Protein AF-F8PI54-F1 (afdb_monomer_lite)

Sequence (141 aa):
MAAYHILRKSRLPPDITQNAPLDDSIDPALFSPSKRVRIMTASLAKTASGSCFVSKALVTSSSLITKPVLKGPPDIPISKWSLVAPTASVSKMLHNDLKLYASKPRDSLMLAKQHVQGRDTIIEGAHAQLVIQDVFTIKQG

Organism: Serpula lacrymans var. lacrymans (strain S7.3) (NCBI:txid936435)

Foldseek 3Di:
DDDDDDDDDDDDDDDDPDDDDDPPPDDPVPCDPVNVVVVVQVVLCPDPVSDDDDDVPDCDLPNDDDPQDQDDQPPFDQQDPVLVPDDDDPVPDDPVVNVVSVVNVVVSVVSVVVRVVSVVVNVVSVVVSVVVVVVSVVVVD

Secondary structure (DSSP, 8-state):
----------PPPP-----PPP-TT--GGG--HHHHHHHHHHHHHTSTTS-SS--S----TT-PPPPP--PPPP--PPP-GGGGS--S-GGG--HHHHHHHHHHHHHHHHHHHHHHHHHHHHHHHHHHHHHHHHHHHHTT-

pLDDT: mean 70.23, std 15.9, range [33.0, 91.81]

Radius of gyration: 28.27 Å; chains: 1; bounding box: 70×34×87 Å

Structure (mmCIF, N/CA/C/O backbone):
data_AF-F8PI54-F1
#
_entry.id   AF-F8PI54-F1
#
loop_
_atom_site.group_PDB
_atom_site.id
_atom_site.type_symbol
_atom_site.label_atom_id
_atom_site.label_alt_id
_atom_site.label_comp_id
_atom_site.label_asym_id
_atom_site.label_entity_id
_atom_site.label_seq_id
_atom_site.pdbx_PDB_ins_code
_atom_site.Cartn_x
_atom_site.Cartn_y
_atom_site.Cartn_z
_atom_site.occupancy
_atom_site.B_iso_or_equiv
_atom_site.auth_seq_id
_atom_site.auth_comp_id
_atom_site.auth_asym_id
_atom_site.auth_atom_id
_atom_site.pdbx_PDB_model_num
ATOM 1 N N . MET A 1 1 ? -46.464 23.576 53.304 1.00 37.22 1 MET A N 1
ATOM 2 C CA . MET A 1 1 ? -45.184 23.141 52.707 1.00 37.22 1 MET A CA 1
ATOM 3 C C . MET A 1 1 ? -45.475 22.373 51.425 1.00 37.22 1 MET A C 1
ATOM 5 O O . MET A 1 1 ? -46.447 21.633 51.392 1.00 37.22 1 MET A O 1
ATOM 9 N N . ALA A 1 2 ? -44.686 22.665 50.389 1.00 33.00 2 ALA A N 1
ATOM 10 C CA . ALA A 1 2 ? -44.734 22.203 48.992 1.00 33.00 2 ALA A CA 1
ATOM 11 C C . ALA A 1 2 ? -44.587 20.659 48.850 1.00 33.00 2 ALA A C 1
ATOM 13 O O . ALA A 1 2 ? -44.193 20.024 49.817 1.00 33.00 2 ALA A O 1
ATOM 14 N N . ALA A 1 3 ? -44.817 19.960 47.730 1.00 33.91 3 ALA A N 1
ATOM 15 C CA . ALA A 1 3 ? -44.960 20.325 46.320 1.00 33.91 3 ALA A CA 1
ATOM 16 C C . ALA A 1 3 ? -45.547 19.136 45.504 1.00 33.91 3 ALA A C 1
ATOM 18 O O . ALA A 1 3 ? -45.165 17.990 45.709 1.00 33.91 3 ALA A O 1
ATOM 19 N N . TYR A 1 4 ? -46.429 19.470 44.558 1.00 34.59 4 TYR A N 1
ATOM 20 C CA . TYR A 1 4 ? -46.604 18.967 43.181 1.00 34.59 4 TYR A CA 1
ATOM 21 C C . TYR A 1 4 ? -46.367 17.484 42.800 1.00 34.59 4 TYR A C 1
ATOM 23 O O . TYR A 1 4 ? -45.244 17.019 42.625 1.00 34.59 4 TYR A O 1
ATOM 31 N N . HIS A 1 5 ? -47.477 16.830 42.431 1.00 36.69 5 HIS A N 1
ATOM 32 C CA . HIS A 1 5 ? -47.561 15.771 41.416 1.00 36.69 5 HIS A CA 1
ATOM 33 C C . HIS A 1 5 ? -47.197 16.313 40.020 1.00 36.69 5 HIS A C 1
ATOM 35 O O . HIS A 1 5 ? -47.844 17.252 39.562 1.00 36.69 5 HIS A O 1
ATOM 41 N N . ILE A 1 6 ? -46.268 15.676 39.291 1.00 41.97 6 ILE A N 1
ATOM 42 C CA . ILE A 1 6 ? -46.166 15.816 37.824 1.00 41.97 6 ILE A CA 1
ATOM 43 C C . ILE A 1 6 ? -45.926 14.451 37.161 1.00 41.97 6 ILE A C 1
ATOM 45 O O . ILE A 1 6 ? -44.880 13.821 37.307 1.00 41.97 6 ILE A O 1
ATOM 49 N N . LEU A 1 7 ? -46.933 14.045 36.384 1.00 41.06 7 LEU A N 1
ATOM 50 C CA . LEU A 1 7 ? -46.957 12.956 35.408 1.00 41.06 7 LEU A CA 1
ATOM 51 C C . LEU A 1 7 ? -45.800 13.057 34.398 1.00 41.06 7 LEU A C 1
ATOM 53 O O . LEU A 1 7 ? -45.719 14.025 33.639 1.00 41.06 7 LEU A O 1
ATOM 57 N N . ARG A 1 8 ? -44.971 12.014 34.278 1.00 39.91 8 ARG A N 1
ATOM 58 C CA . ARG A 1 8 ? -44.111 11.828 33.097 1.00 39.91 8 ARG A CA 1
ATOM 59 C C . ARG A 1 8 ? -44.810 10.919 32.087 1.00 39.91 8 ARG A C 1
ATOM 61 O O . ARG A 1 8 ? -44.838 9.705 32.242 1.00 39.91 8 ARG A O 1
ATOM 68 N N . LYS A 1 9 ? -45.360 11.542 31.038 1.00 38.38 9 LYS A N 1
ATOM 69 C CA . LYS A 1 9 ? -45.803 10.889 29.796 1.00 38.38 9 LYS A CA 1
ATOM 70 C C . LYS A 1 9 ? -44.660 10.052 29.204 1.00 38.38 9 LYS A C 1
ATOM 72 O O . LYS A 1 9 ? -43.593 10.593 28.912 1.00 38.38 9 LYS A O 1
ATOM 77 N N . SER A 1 10 ? -44.911 8.769 28.968 1.00 37.03 10 SER A N 1
ATOM 78 C CA . SER A 1 10 ? -44.092 7.898 28.125 1.00 37.03 10 SER A CA 1
ATOM 79 C C . SER A 1 10 ? -44.146 8.386 26.672 1.00 37.03 10 SER A C 1
ATOM 81 O O . SER A 1 10 ? -45.194 8.314 26.033 1.00 37.03 10 SER A O 1
ATOM 83 N N . ARG A 1 11 ? -43.030 8.904 26.146 1.00 38.72 11 ARG A N 1
ATOM 84 C CA . ARG A 1 11 ? -42.853 9.152 24.708 1.00 38.72 11 ARG A CA 1
ATOM 85 C C . ARG A 1 11 ? -42.075 7.986 24.104 1.00 38.72 11 ARG A C 1
ATOM 87 O O . ARG A 1 11 ? -40.929 7.761 24.477 1.00 38.72 11 ARG A O 1
ATOM 94 N N . LEU A 1 12 ? -42.726 7.261 23.197 1.00 45.56 12 LEU A N 1
ATOM 95 C CA . LEU A 1 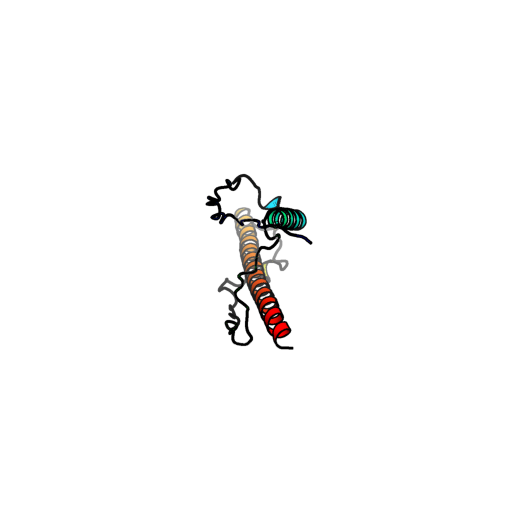12 ? -42.090 6.336 22.258 1.00 45.56 12 LEU A CA 1
ATOM 96 C C . LEU A 1 12 ? -41.067 7.102 21.393 1.00 45.56 12 LEU A C 1
ATOM 98 O O . LEU A 1 12 ? -41.286 8.290 21.127 1.00 45.56 12 LEU A O 1
ATOM 102 N N . PRO A 1 13 ? -39.962 6.470 20.961 1.00 47.84 13 PRO A N 1
ATOM 103 C CA . PRO A 1 13 ? -39.012 7.115 20.065 1.00 47.84 13 PRO A CA 1
ATOM 104 C C . PRO A 1 13 ? -39.634 7.298 18.669 1.00 47.84 13 PRO A C 1
ATOM 106 O O . PRO A 1 13 ? -40.369 6.418 18.218 1.00 47.84 13 PRO A O 1
ATOM 109 N N . PRO A 1 14 ? -39.364 8.421 17.979 1.00 43.31 14 PRO A N 1
ATOM 110 C CA . PRO A 1 14 ? -39.732 8.565 16.581 1.00 43.31 14 PRO A CA 1
ATOM 111 C C . PRO A 1 14 ? -38.908 7.595 15.732 1.00 43.31 14 PRO A C 1
ATOM 113 O O . PRO A 1 14 ? -37.694 7.481 15.898 1.00 43.31 14 PRO A O 1
ATOM 116 N N . ASP A 1 15 ? -39.603 6.910 14.833 1.00 49.94 15 ASP A N 1
ATOM 117 C CA . ASP A 1 15 ? -39.050 6.152 13.719 1.00 49.94 15 ASP A CA 1
ATOM 118 C C . ASP A 1 15 ? -38.196 7.098 12.856 1.00 49.94 15 ASP A C 1
ATOM 120 O O . ASP A 1 15 ? -38.711 8.066 12.289 1.00 49.94 15 ASP A O 1
ATOM 124 N N . ILE A 1 16 ? -36.874 6.902 12.841 1.00 41.69 16 ILE A N 1
ATOM 125 C CA . ILE A 1 16 ? -35.957 7.711 12.029 1.00 41.69 16 ILE A CA 1
ATOM 126 C C . ILE A 1 16 ? -35.574 6.891 10.804 1.00 41.69 16 ILE A C 1
ATOM 128 O O . ILE A 1 16 ? -34.523 6.251 10.761 1.00 41.69 16 ILE A O 1
ATOM 132 N N . THR A 1 17 ? -36.410 6.961 9.775 1.00 44.88 17 THR A N 1
ATOM 133 C CA . THR A 1 17 ? -36.037 6.578 8.414 1.00 44.88 17 THR A CA 1
ATOM 134 C C . THR A 1 17 ? -34.978 7.563 7.909 1.00 44.88 17 THR A C 1
ATOM 136 O O . THR A 1 17 ? -35.291 8.630 7.381 1.00 44.88 17 THR A O 1
ATOM 139 N N . GLN A 1 18 ? -33.697 7.250 8.117 1.00 48.56 18 GLN A N 1
ATOM 140 C CA . GLN A 1 18 ? -32.585 7.998 7.529 1.00 48.56 18 GLN A CA 1
ATOM 141 C C . GLN A 1 18 ? -32.420 7.615 6.057 1.00 48.56 18 GLN A C 1
ATOM 143 O O . GLN A 1 18 ? -31.672 6.703 5.734 1.00 48.56 18 GLN A O 1
ATOM 148 N N . ASN A 1 19 ? -33.069 8.361 5.167 1.00 44.91 19 ASN A N 1
ATOM 149 C CA . ASN A 1 19 ? -32.664 8.456 3.766 1.00 44.91 19 ASN A CA 1
ATOM 150 C C . ASN A 1 19 ? -32.355 9.926 3.463 1.00 44.91 19 ASN A C 1
ATOM 152 O O . ASN A 1 19 ? -33.172 10.643 2.891 1.00 44.91 19 ASN A O 1
ATOM 156 N N . ALA A 1 20 ? -31.185 10.398 3.898 1.00 54.19 20 ALA A N 1
ATOM 157 C CA . ALA A 1 20 ? -30.598 11.589 3.293 1.00 54.19 20 ALA A CA 1
ATOM 158 C C . ALA A 1 20 ? -29.923 11.142 1.984 1.00 54.19 20 ALA A C 1
ATOM 160 O O . ALA A 1 20 ? -29.137 10.192 2.037 1.00 54.19 20 ALA A O 1
ATOM 161 N N . PRO A 1 21 ? -30.205 11.771 0.829 1.00 45.12 21 PRO A N 1
ATOM 162 C CA . PRO A 1 21 ? -29.508 11.441 -0.405 1.00 45.12 21 PRO A CA 1
ATOM 163 C C . PRO A 1 21 ? -28.026 11.755 -0.209 1.00 45.12 21 PRO A C 1
ATOM 165 O O . PRO A 1 21 ? -27.670 12.887 0.129 1.00 45.12 21 PRO A O 1
ATOM 168 N N . LEU A 1 22 ? -27.166 10.755 -0.386 1.00 52.91 22 LEU A N 1
ATOM 169 C CA . LEU A 1 22 ? -25.765 11.025 -0.662 1.00 52.91 22 LEU A CA 1
ATOM 170 C C . LEU A 1 22 ? -25.743 11.746 -2.010 1.00 52.91 22 LEU A C 1
ATOM 172 O O . LEU A 1 22 ? -26.250 11.234 -3.003 1.00 52.91 22 LEU A O 1
ATOM 176 N N . ASP A 1 23 ? -25.258 12.982 -2.012 1.00 53.34 23 ASP A N 1
ATOM 177 C CA . ASP A 1 23 ? -25.007 13.712 -3.245 1.00 53.34 23 ASP A CA 1
ATOM 178 C C . ASP A 1 23 ? -23.820 13.039 -3.948 1.00 53.34 23 ASP A C 1
ATOM 180 O O . ASP A 1 23 ? -22.661 13.250 -3.581 1.00 53.34 23 ASP A O 1
ATOM 184 N N . ASP A 1 24 ? -24.123 12.189 -4.930 1.00 58.69 24 ASP A N 1
ATOM 185 C CA . ASP A 1 24 ? -23.149 11.446 -5.740 1.00 58.69 24 ASP A CA 1
ATOM 186 C C . ASP A 1 24 ? -22.235 12.369 -6.584 1.00 58.69 24 ASP A C 1
ATOM 188 O O . ASP A 1 24 ? -21.333 11.897 -7.275 1.00 58.69 24 ASP A O 1
ATOM 192 N N . SER A 1 25 ? -22.423 13.696 -6.519 1.00 55.03 25 SER A N 1
ATOM 193 C CA . SER A 1 25 ? -21.641 14.702 -7.247 1.00 55.03 25 SER A CA 1
ATOM 194 C C . SER A 1 25 ? -20.383 15.202 -6.513 1.00 55.03 25 SER A C 1
ATOM 196 O O . SER A 1 25 ? -19.684 16.082 -7.030 1.00 55.03 25 SER A O 1
ATOM 198 N N . ILE A 1 26 ? -20.068 14.718 -5.308 1.00 58.84 26 ILE A N 1
ATOM 199 C CA . ILE A 1 26 ? -18.909 15.233 -4.563 1.00 58.84 26 ILE A CA 1
ATOM 200 C C . ILE A 1 26 ? -17.615 14.583 -5.067 1.00 58.84 26 ILE A C 1
ATOM 202 O O . ILE A 1 26 ? -17.304 13.442 -4.734 1.00 58.84 26 ILE A O 1
ATOM 206 N N . ASP A 1 27 ? -16.815 15.357 -5.803 1.00 63.03 27 ASP A N 1
ATOM 207 C CA . ASP A 1 27 ? -15.450 14.985 -6.188 1.00 63.03 27 ASP A CA 1
ATOM 208 C C . ASP A 1 27 ? -14.603 14.608 -4.944 1.00 63.03 27 ASP A C 1
ATOM 210 O O . ASP A 1 27 ? -14.355 15.460 -4.074 1.00 63.03 27 ASP A O 1
ATOM 214 N N . PRO A 1 28 ? -14.112 13.356 -4.848 1.00 62.41 28 PRO A N 1
ATOM 215 C CA . PRO A 1 28 ? -13.276 12.894 -3.741 1.00 62.41 28 PRO A CA 1
ATOM 216 C C . PRO A 1 28 ? -11.978 13.696 -3.569 1.00 62.41 28 PRO A C 1
ATOM 218 O O . PRO A 1 28 ? -11.439 13.758 -2.457 1.00 62.41 28 PRO A O 1
ATOM 221 N N . ALA A 1 29 ? -11.474 14.325 -4.637 1.00 65.81 29 ALA A N 1
ATOM 222 C CA . ALA A 1 29 ? -10.260 15.138 -4.609 1.00 65.81 29 ALA A CA 1
ATOM 223 C C . ALA A 1 29 ? -10.459 16.489 -3.897 1.00 65.81 29 ALA A C 1
ATOM 225 O O . ALA A 1 29 ? -9.513 17.041 -3.336 1.00 65.81 29 ALA A O 1
ATOM 226 N N . LEU A 1 30 ? -11.696 16.995 -3.825 1.00 65.94 30 LEU A N 1
ATOM 227 C CA . LEU A 1 30 ? -12.057 18.228 -3.108 1.00 65.94 30 LEU A CA 1
ATOM 228 C C . LEU A 1 30 ? -12.245 18.023 -1.595 1.00 65.94 30 LEU A C 1
ATOM 230 O O . LEU A 1 30 ? -12.543 18.966 -0.850 1.00 65.94 30 LEU A O 1
ATOM 234 N N . PHE A 1 31 ? -12.083 16.790 -1.121 1.00 71.19 31 PHE A N 1
ATOM 235 C CA . PHE A 1 31 ? -12.254 16.396 0.269 1.00 71.19 31 PHE A CA 1
ATOM 236 C C . PHE A 1 31 ? -10.913 16.434 1.013 1.00 71.19 31 PHE A C 1
ATOM 238 O O . PHE A 1 31 ? -10.336 15.401 1.365 1.00 71.19 31 PHE A O 1
ATOM 245 N N . SER A 1 32 ? -10.415 17.650 1.261 1.00 82.75 32 SER A N 1
ATOM 246 C CA . SER A 1 32 ? -9.207 17.857 2.067 1.00 82.75 32 SER A CA 1
ATOM 247 C C . SER A 1 32 ? -9.394 17.332 3.502 1.00 82.75 32 SER A C 1
ATOM 249 O O . SER A 1 32 ? -10.528 17.298 3.999 1.00 82.75 32 SER A O 1
ATOM 251 N N . PRO A 1 33 ? -8.312 16.945 4.207 1.00 75.88 33 PRO A N 1
ATOM 252 C CA . PRO A 1 33 ? -8.401 16.467 5.590 1.00 75.88 33 PRO A CA 1
ATOM 253 C C . PRO A 1 33 ? -9.169 17.431 6.503 1.00 75.88 33 PRO A C 1
ATOM 255 O O . PRO A 1 33 ? -10.052 17.021 7.253 1.00 75.88 33 PRO A O 1
ATOM 258 N N . SER A 1 34 ? -8.932 18.736 6.359 1.00 78.0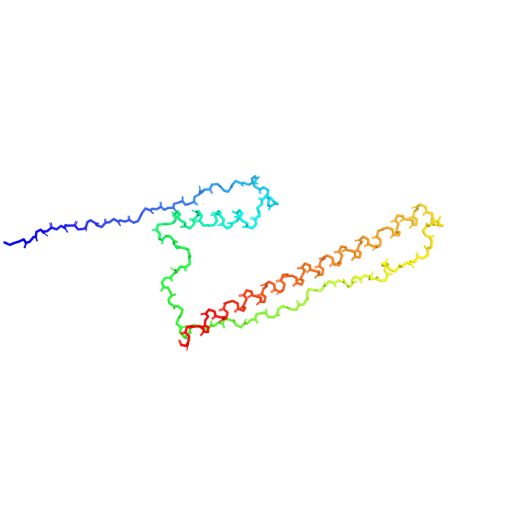0 34 SER A N 1
ATOM 259 C CA . SER A 1 34 ? -9.642 19.766 7.122 1.00 78.00 34 SER A CA 1
ATOM 260 C C . SER A 1 34 ? -11.145 19.792 6.825 1.00 78.00 34 SER A C 1
ATOM 262 O O . SER A 1 34 ? -11.956 19.955 7.737 1.00 78.00 34 SER A O 1
ATOM 264 N N . LYS A 1 35 ? -11.544 19.595 5.560 1.00 78.69 35 LYS A N 1
ATOM 265 C CA . LYS A 1 35 ? -12.959 19.529 5.163 1.00 78.69 35 LYS A CA 1
ATOM 266 C C . LYS A 1 35 ? -13.636 18.280 5.734 1.00 78.69 35 LYS A C 1
ATOM 268 O O . LYS A 1 35 ? -14.748 18.387 6.248 1.00 78.69 35 LYS A O 1
ATOM 273 N N . ARG A 1 36 ? -12.941 17.135 5.729 1.00 76.62 36 ARG A N 1
ATOM 274 C CA . ARG A 1 36 ? -13.399 15.876 6.349 1.00 76.62 36 ARG A CA 1
ATOM 275 C C . ARG A 1 36 ? -13.673 16.046 7.834 1.00 76.62 36 ARG A C 1
ATOM 277 O O . ARG A 1 36 ? -14.771 15.735 8.284 1.00 76.62 36 ARG A O 1
ATOM 284 N N . VAL A 1 37 ? -12.708 16.598 8.569 1.00 81.06 37 VAL A N 1
ATOM 285 C CA . VAL A 1 37 ? -12.844 16.839 10.011 1.00 81.06 37 VAL A CA 1
ATOM 286 C C . VAL A 1 37 ? -14.020 17.768 10.286 1.00 81.06 37 VAL A C 1
ATOM 288 O O . VAL A 1 37 ? -14.852 17.466 11.131 1.00 81.06 37 VAL A O 1
ATOM 291 N N . ARG A 1 38 ? -14.163 18.860 9.528 1.00 80.88 38 ARG A N 1
ATOM 292 C CA . ARG A 1 38 ? -15.259 19.816 9.729 1.00 80.88 38 ARG A CA 1
ATOM 293 C C . ARG A 1 38 ? -16.637 19.196 9.492 1.00 80.88 38 ARG A C 1
ATOM 295 O O . ARG A 1 38 ? -17.554 19.451 10.269 1.00 80.88 38 ARG A O 1
ATOM 302 N N . ILE A 1 39 ? -16.780 18.379 8.448 1.00 81.38 39 ILE A N 1
ATOM 303 C CA . ILE A 1 39 ? -18.029 17.667 8.141 1.00 81.38 39 ILE A CA 1
ATOM 304 C C . ILE A 1 39 ? -18.330 16.618 9.211 1.00 81.38 39 ILE A C 1
ATOM 306 O O . ILE A 1 39 ? -19.462 16.546 9.686 1.00 81.38 39 ILE A O 1
ATOM 310 N N . MET A 1 40 ? -17.324 15.855 9.641 1.00 79.31 40 MET A N 1
ATOM 311 C CA . MET A 1 40 ? -17.451 14.897 10.737 1.00 79.31 40 MET A CA 1
ATOM 312 C C . MET A 1 40 ? -17.911 15.595 12.023 1.00 79.31 40 MET A C 1
ATOM 314 O O . MET A 1 40 ? -18.932 15.214 12.584 1.00 79.31 40 MET A O 1
ATOM 318 N N . THR A 1 41 ? -17.237 16.667 12.446 1.00 78.19 41 THR A N 1
ATOM 319 C CA . THR A 1 41 ? -17.594 17.428 13.653 1.00 78.19 41 THR A CA 1
ATOM 320 C C . THR A 1 41 ? -18.997 18.023 13.561 1.00 78.19 41 THR A C 1
ATOM 322 O O . THR A 1 41 ? -19.770 17.921 14.510 1.00 78.19 41 THR A O 1
ATOM 325 N N . ALA A 1 42 ? -19.365 18.599 12.412 1.00 80.75 42 ALA A N 1
ATOM 326 C CA . ALA A 1 42 ? -20.712 19.123 12.192 1.00 80.75 42 ALA A CA 1
ATOM 327 C C . ALA A 1 42 ? -21.781 18.020 12.248 1.00 80.75 42 ALA A C 1
ATOM 329 O O . ALA A 1 42 ? -22.882 18.254 12.739 1.00 80.75 42 ALA A O 1
ATOM 330 N N . SER A 1 43 ? -21.460 16.820 11.764 1.00 73.88 43 SER A N 1
ATOM 331 C CA . SER A 1 43 ? -22.360 15.666 11.810 1.00 73.88 43 SER A CA 1
ATOM 332 C C . SER A 1 43 ? -22.498 15.119 13.233 1.00 73.88 43 SER A C 1
ATOM 334 O O . SER A 1 43 ? -23.615 14.848 13.664 1.00 73.88 43 SER A O 1
ATOM 336 N N . LEU A 1 44 ? -21.404 15.050 14.001 1.00 74.12 44 LEU A N 1
ATOM 337 C CA . LEU A 1 44 ? -21.421 14.668 15.419 1.00 74.12 44 LEU A CA 1
ATOM 338 C C . LEU A 1 44 ? -22.260 15.643 16.252 1.00 74.12 44 LEU A C 1
ATOM 340 O O . LEU A 1 44 ? -23.107 15.208 17.027 1.00 74.12 44 LEU A O 1
ATOM 344 N N . ALA A 1 45 ? -22.102 16.951 16.032 1.00 75.06 45 ALA A N 1
ATOM 345 C CA . ALA A 1 45 ? -22.861 17.986 16.736 1.00 75.06 45 ALA A CA 1
ATOM 346 C C . ALA A 1 45 ? -24.378 17.926 16.468 1.00 75.06 45 ALA A C 1
ATOM 348 O O . ALA A 1 45 ? -25.165 18.380 17.293 1.00 75.06 45 ALA A O 1
ATOM 349 N N . LYS A 1 46 ? -24.797 17.362 15.326 1.00 73.56 46 LYS A N 1
ATOM 350 C CA . LYS A 1 46 ? -26.214 17.160 14.980 1.00 73.56 46 LYS A CA 1
ATOM 351 C C . LYS A 1 46 ? -26.825 15.909 15.615 1.00 73.56 46 LYS A C 1
ATOM 353 O O . LYS A 1 46 ? -28.041 15.738 15.551 1.00 73.56 46 LYS A O 1
ATOM 358 N N . THR A 1 47 ? -26.024 15.025 16.210 1.00 74.12 47 THR A N 1
ATOM 359 C CA . THR A 1 47 ? -26.557 13.858 16.925 1.00 74.12 47 THR A CA 1
ATOM 360 C C . THR A 1 47 ? -27.113 14.276 18.286 1.00 74.12 47 THR A C 1
ATOM 362 O O . THR A 1 47 ? -26.515 15.089 18.985 1.00 74.12 47 THR A O 1
ATOM 365 N N . ALA A 1 48 ? -28.247 13.701 18.699 1.00 62.06 48 ALA A N 1
ATOM 366 C CA . ALA A 1 48 ? -28.921 14.070 19.952 1.00 62.06 48 ALA A CA 1
ATOM 367 C C . ALA A 1 48 ? -28.069 13.830 21.217 1.00 62.06 48 ALA A C 1
ATOM 369 O O . ALA A 1 48 ? -28.302 14.461 22.243 1.00 62.06 48 ALA A O 1
ATOM 370 N N . SER A 1 49 ? -27.085 12.929 21.143 1.00 67.69 49 SER A N 1
ATOM 371 C CA . SER A 1 49 ? -26.132 12.662 22.227 1.00 67.69 49 SER A CA 1
ATOM 372 C C . SER A 1 49 ? -24.802 13.407 22.057 1.00 67.69 49 SER A C 1
ATOM 374 O O . SER A 1 49 ? -23.937 13.289 22.923 1.00 67.69 49 SER A O 1
ATOM 376 N N . GLY A 1 50 ? -24.585 14.096 20.930 1.00 61.25 50 GLY A N 1
ATOM 377 C CA . GLY A 1 50 ? -23.283 14.660 20.556 1.00 61.25 50 GLY A CA 1
ATOM 378 C C . GLY A 1 50 ? -22.166 13.619 20.391 1.00 61.25 50 GLY A C 1
ATOM 379 O O . GLY A 1 50 ? -21.012 13.994 20.197 1.00 61.25 50 GLY A O 1
ATOM 380 N N . SER A 1 51 ? -22.484 12.323 20.483 1.00 59.94 51 SER A N 1
ATOM 381 C CA . SER A 1 51 ? -21.534 11.221 20.416 1.00 59.94 51 SER A CA 1
ATOM 382 C C . SER A 1 51 ? -21.994 10.175 19.403 1.00 59.94 51 SER A C 1
ATOM 384 O O . SER A 1 51 ? -23.147 9.747 19.355 1.00 59.94 51 SER A O 1
ATOM 386 N N . CYS A 1 52 ? -21.046 9.771 18.571 1.00 58.94 52 CYS A N 1
ATOM 387 C CA . CYS A 1 52 ? -21.058 8.549 17.788 1.00 58.94 52 CYS A CA 1
ATOM 388 C C . CYS A 1 52 ? -19.922 7.717 18.391 1.00 58.94 52 CYS A C 1
ATOM 390 O O . CYS A 1 52 ? -18.877 8.289 18.681 1.00 58.94 52 CYS A O 1
ATOM 392 N N . PHE A 1 53 ? -20.121 6.419 18.614 1.00 57.94 53 PHE A N 1
ATOM 393 C CA . PHE A 1 53 ? -19.215 5.512 19.346 1.00 57.94 53 PHE A CA 1
ATOM 394 C C . PHE A 1 53 ? -19.332 5.485 20.874 1.00 57.94 53 PHE A C 1
ATOM 396 O O . PHE A 1 53 ? -18.324 5.523 21.564 1.00 57.94 53 PHE A O 1
ATOM 403 N N . VAL A 1 54 ? -20.532 5.281 21.420 1.00 53.97 54 VAL A N 1
ATOM 404 C CA . VAL A 1 54 ? -20.655 4.514 22.674 1.00 53.97 54 VAL A CA 1
ATOM 405 C C . VAL A 1 54 ? -21.946 3.699 22.619 1.00 53.97 54 VAL A C 1
ATOM 407 O O . VAL A 1 54 ? -23.004 4.134 23.067 1.00 53.97 54 VAL A O 1
ATOM 410 N N . SER A 1 55 ? -21.877 2.477 22.084 1.00 55.66 55 SER A N 1
ATOM 411 C CA . SER A 1 55 ? -22.749 1.443 22.649 1.00 55.66 55 SER A CA 1
ATOM 412 C C . SER A 1 55 ? -22.446 1.397 24.146 1.00 55.66 55 SER A C 1
ATOM 414 O O . SER A 1 55 ? -21.278 1.399 24.527 1.00 55.66 55 SER A O 1
ATOM 416 N N . LYS A 1 56 ? -23.467 1.329 25.007 1.00 55.59 56 LYS A N 1
ATOM 417 C CA . LYS A 1 56 ? -23.273 1.109 26.454 1.00 55.59 56 LYS A CA 1
ATOM 418 C C . LYS A 1 56 ? -22.558 -0.213 26.777 1.00 55.59 56 LYS A C 1
ATOM 420 O O . LYS A 1 56 ? -22.330 -0.491 27.951 1.00 55.59 56 LYS A O 1
ATOM 425 N N . ALA A 1 57 ? -22.234 -1.032 25.773 1.00 59.62 57 ALA A N 1
ATOM 426 C CA . ALA A 1 57 ? -21.359 -2.182 25.918 1.00 59.62 57 ALA A CA 1
ATOM 427 C C . ALA A 1 57 ? -20.000 -1.734 26.474 1.00 59.62 57 ALA A C 1
ATOM 429 O O . ALA A 1 57 ? -19.141 -1.198 25.775 1.00 59.62 57 ALA A O 1
ATOM 430 N N . LEU A 1 58 ? -19.836 -1.941 27.776 1.00 60.47 58 LEU A N 1
ATOM 431 C CA . LEU A 1 58 ? -18.603 -1.692 28.490 1.00 60.47 58 LEU A CA 1
ATOM 432 C C . LEU A 1 58 ? -17.555 -2.685 27.978 1.00 60.47 58 LEU A C 1
ATOM 434 O O . LEU A 1 58 ? -17.722 -3.889 28.139 1.00 60.47 58 LEU A O 1
ATOM 438 N N . VAL A 1 59 ? -16.462 -2.191 27.399 1.00 60.06 59 VAL A N 1
ATOM 439 C CA . VAL A 1 59 ? -15.295 -3.022 27.069 1.00 60.06 59 VAL A CA 1
ATOM 440 C C . VAL A 1 59 ? -14.638 -3.465 28.375 1.00 60.06 59 VAL A C 1
ATOM 442 O O . VAL A 1 59 ? -13.814 -2.742 28.909 1.00 60.06 59 VAL A O 1
ATOM 445 N N . THR A 1 60 ? -15.057 -4.556 29.003 1.00 65.88 60 THR A N 1
ATOM 446 C CA . THR A 1 60 ? -14.482 -5.047 30.272 1.00 65.88 60 THR A CA 1
ATOM 447 C C . THR A 1 60 ? -13.095 -5.656 30.065 1.00 65.88 60 THR A C 1
ATOM 449 O O . THR A 1 60 ? -12.727 -5.978 28.939 1.00 65.88 60 THR A O 1
ATOM 452 N N . SER A 1 61 ? -12.332 -5.873 31.142 1.00 63.06 61 SER A N 1
ATOM 453 C CA . SER A 1 61 ? -11.040 -6.587 31.099 1.00 63.06 61 SER A CA 1
ATOM 454 C C . SER A 1 61 ? -11.139 -8.012 30.530 1.00 63.06 61 SER A C 1
ATOM 456 O O . SER A 1 61 ? -10.144 -8.563 30.073 1.00 63.06 61 SER A O 1
ATOM 458 N N . SER A 1 62 ? -12.343 -8.594 30.513 1.00 65.31 62 SER A N 1
ATOM 459 C CA . SER A 1 62 ? -12.664 -9.871 29.865 1.00 65.31 62 SER A CA 1
ATOM 460 C C . SER A 1 62 ? -12.864 -9.785 28.344 1.00 65.31 62 SER A C 1
ATOM 462 O O . SER A 1 62 ? -13.045 -10.815 27.696 1.00 65.31 62 SER A O 1
ATOM 464 N N . SER A 1 63 ? -12.845 -8.583 27.759 1.00 68.38 63 SER A N 1
ATOM 465 C CA . SER A 1 63 ? -12.973 -8.388 26.311 1.00 68.38 63 SER A CA 1
ATOM 466 C C . SER A 1 63 ? -11.672 -8.807 25.635 1.00 68.38 63 SER A C 1
ATOM 468 O O . SER A 1 63 ? -10.653 -8.129 25.757 1.00 68.38 63 SER A O 1
ATOM 470 N N . LEU A 1 64 ? -11.694 -9.932 24.924 1.00 67.62 64 LEU A N 1
ATOM 471 C CA . LEU A 1 64 ? -10.534 -10.409 24.179 1.00 67.62 64 LEU A CA 1
ATOM 472 C C . LEU A 1 64 ? -10.340 -9.561 22.918 1.00 67.62 64 LEU A C 1
ATOM 474 O O . LEU A 1 64 ? -11.226 -9.484 22.068 1.00 67.62 64 LEU A O 1
ATOM 478 N N . ILE A 1 65 ? -9.163 -8.950 22.783 1.00 67.88 65 ILE A N 1
ATOM 479 C CA . ILE A 1 65 ? -8.750 -8.303 21.536 1.00 67.88 65 ILE A CA 1
ATOM 480 C C . ILE A 1 65 ? -8.413 -9.406 20.531 1.00 67.88 65 ILE A C 1
ATOM 482 O O . ILE A 1 65 ? -7.609 -10.299 20.817 1.00 67.88 65 ILE A O 1
ATOM 486 N N . THR A 1 66 ? -9.007 -9.347 19.341 1.00 71.69 66 THR A N 1
ATOM 487 C CA . THR A 1 66 ? -8.616 -10.218 18.227 1.00 71.69 66 THR A CA 1
ATOM 488 C C . THR A 1 66 ? -7.133 -10.019 17.921 1.00 71.69 66 THR A C 1
ATOM 490 O O . THR A 1 66 ? -6.664 -8.887 17.800 1.00 71.69 66 THR A O 1
ATOM 493 N N . LYS A 1 67 ? -6.385 -11.121 17.785 1.00 71.94 67 LYS A N 1
ATOM 494 C CA . LYS A 1 67 ? -4.950 -11.070 17.474 1.00 71.94 67 LYS A CA 1
ATOM 495 C C . LYS A 1 67 ? -4.698 -10.229 16.212 1.00 71.94 67 LYS A C 1
ATOM 497 O O . LYS A 1 67 ? -5.466 -10.352 15.254 1.00 71.94 67 LYS A O 1
ATOM 502 N N . PRO A 1 68 ? -3.635 -9.404 16.189 1.00 69.25 68 PRO A N 1
ATOM 503 C CA . PRO A 1 68 ? -3.311 -8.597 15.023 1.00 69.25 68 PRO A CA 1
ATOM 504 C C . PRO A 1 68 ? -3.138 -9.485 13.789 1.00 69.25 68 PRO A C 1
ATOM 506 O O . PRO A 1 68 ? -2.443 -10.502 13.816 1.00 69.25 68 PRO A O 1
ATOM 509 N N . VAL A 1 69 ? -3.808 -9.103 12.703 1.00 74.81 69 VAL A N 1
ATOM 510 C CA . VAL A 1 69 ? -3.689 -9.785 11.414 1.00 74.81 69 VAL A CA 1
ATOM 511 C C . VAL A 1 69 ? -2.436 -9.264 10.726 1.00 74.81 69 VAL A C 1
ATOM 513 O O . VAL A 1 69 ? -2.442 -8.162 10.178 1.00 74.81 69 VAL A O 1
A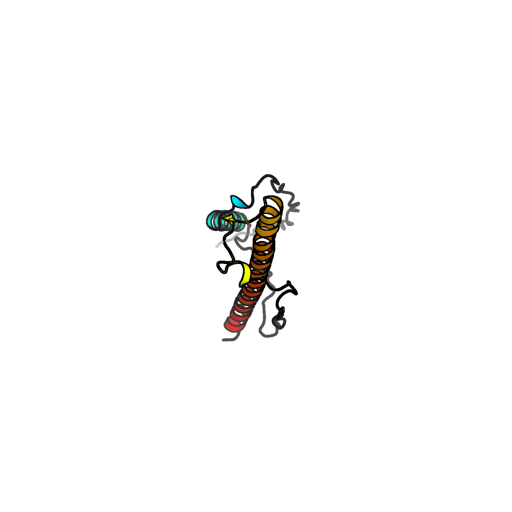TOM 516 N N . LEU A 1 70 ? -1.372 -10.065 10.741 1.00 68.69 70 LEU A N 1
ATOM 517 C CA . LEU A 1 70 ? -0.172 -9.804 9.955 1.00 68.69 70 LEU A CA 1
ATOM 518 C C . LEU A 1 70 ? -0.465 -10.146 8.492 1.00 68.69 70 LEU A C 1
ATOM 520 O O . LEU A 1 70 ? -0.447 -11.312 8.097 1.00 68.69 70 LEU A O 1
ATOM 524 N N . LYS A 1 71 ? -0.774 -9.129 7.684 1.00 70.25 71 LYS A N 1
ATOM 525 C CA . LYS A 1 71 ? -0.840 -9.295 6.230 1.00 70.25 71 LYS A CA 1
ATOM 526 C C . LYS A 1 71 ? 0.576 -9.244 5.667 1.00 70.25 71 LYS A C 1
ATOM 528 O O . LYS A 1 71 ? 1.292 -8.266 5.873 1.00 70.25 71 LYS A O 1
ATOM 533 N N . GLY A 1 72 ? 0.966 -10.302 4.962 1.00 72.81 72 GLY A N 1
ATOM 534 C CA . GLY A 1 72 ? 2.172 -10.290 4.144 1.00 72.81 72 GLY A CA 1
ATOM 535 C C . GLY A 1 72 ? 2.048 -9.287 2.990 1.00 72.81 72 GLY A C 1
ATOM 536 O O . GLY A 1 72 ? 0.934 -8.875 2.650 1.00 72.81 72 GLY A O 1
ATOM 537 N N . PRO A 1 73 ? 3.176 -8.880 2.387 1.00 71.69 73 PRO A N 1
ATOM 538 C CA . PRO A 1 73 ? 3.146 -8.045 1.196 1.00 71.69 73 PRO A CA 1
ATOM 539 C C . PRO A 1 73 ? 2.327 -8.726 0.085 1.00 71.69 73 PRO A C 1
ATOM 541 O O . PRO A 1 73 ? 2.377 -9.952 -0.042 1.00 71.69 73 PRO A O 1
ATOM 544 N N . PRO A 1 74 ? 1.563 -7.956 -0.710 1.00 76.00 74 PRO A N 1
ATOM 545 C CA . PRO A 1 74 ? 0.839 -8.505 -1.848 1.00 76.00 74 PRO A CA 1
ATOM 546 C C . PRO A 1 74 ? 1.823 -9.078 -2.874 1.00 76.00 74 PRO A C 1
ATOM 548 O O . PRO A 1 74 ? 2.924 -8.548 -3.048 1.00 76.00 74 PRO A O 1
ATOM 551 N N . ASP A 1 75 ? 1.413 -10.142 -3.564 1.00 83.00 75 ASP A N 1
ATOM 552 C CA . ASP A 1 75 ? 2.211 -10.786 -4.611 1.00 83.00 75 ASP A CA 1
ATOM 553 C C . ASP A 1 75 ? 2.207 -9.923 -5.884 1.00 83.00 75 ASP A C 1
ATOM 555 O O . ASP A 1 75 ? 1.426 -10.120 -6.815 1.00 83.00 75 ASP A O 1
ATOM 559 N N . ILE A 1 76 ? 3.016 -8.861 -5.864 1.00 80.31 76 ILE A N 1
ATOM 560 C CA . ILE A 1 76 ? 3.187 -7.925 -6.975 1.00 80.31 76 ILE A CA 1
ATOM 561 C C . ILE A 1 76 ? 4.576 -8.163 -7.584 1.00 80.31 76 ILE A C 1
ATOM 563 O O . ILE A 1 76 ? 5.573 -8.138 -6.852 1.00 80.31 76 ILE A O 1
ATOM 567 N N . PRO A 1 77 ? 4.689 -8.316 -8.918 1.00 83.38 77 PRO A N 1
ATOM 568 C CA . PRO A 1 77 ? 5.975 -8.444 -9.595 1.00 83.38 77 PRO A CA 1
ATOM 569 C C . PRO A 1 77 ? 6.941 -7.313 -9.229 1.00 83.38 77 PRO A C 1
ATOM 571 O O . PRO A 1 77 ? 6.553 -6.147 -9.144 1.00 83.38 77 PRO A O 1
ATOM 574 N N . ILE A 1 78 ?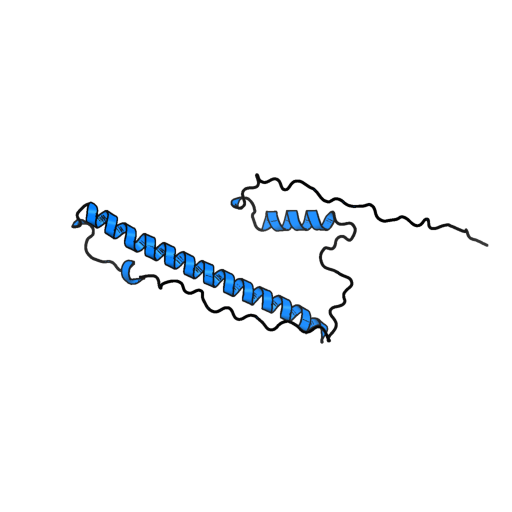 8.216 -7.641 -9.021 1.00 82.56 78 ILE A N 1
ATOM 575 C CA . ILE A 1 78 ? 9.244 -6.665 -8.637 1.00 82.56 78 ILE A CA 1
ATOM 576 C C . ILE A 1 78 ? 9.493 -5.680 -9.792 1.00 82.56 78 ILE A C 1
ATOM 578 O O . ILE A 1 78 ? 9.735 -6.083 -10.933 1.00 82.56 78 ILE A O 1
ATOM 582 N N . SER A 1 79 ? 9.479 -4.379 -9.491 1.00 83.75 79 SER A N 1
ATOM 583 C CA . SER A 1 79 ? 9.795 -3.322 -10.458 1.00 83.75 79 SER A CA 1
ATOM 584 C C . SER A 1 79 ? 11.241 -3.412 -10.955 1.00 83.75 79 SER A C 1
ATOM 586 O O . SER A 1 79 ? 12.180 -3.609 -10.181 1.00 83.75 79 SER A O 1
ATOM 588 N N . LYS A 1 80 ? 11.445 -3.208 -12.260 1.00 84.06 80 LYS A N 1
ATOM 589 C CA . LYS A 1 80 ? 12.770 -3.228 -12.894 1.00 84.06 80 LYS A CA 1
ATOM 590 C C . LYS A 1 80 ? 13.467 -1.876 -12.726 1.00 84.06 80 LYS A C 1
ATOM 592 O O . LYS A 1 80 ? 13.473 -1.044 -13.631 1.00 84.06 80 LYS A O 1
ATOM 597 N N . TRP A 1 81 ? 14.100 -1.676 -11.571 1.00 81.94 81 TRP A N 1
ATOM 598 C CA . TRP A 1 81 ? 14.855 -0.454 -11.247 1.00 81.94 81 TRP A CA 1
ATOM 599 C C . TRP A 1 81 ? 16.063 -0.202 -12.156 1.00 81.94 81 TRP A C 1
ATOM 601 O O . TRP A 1 81 ? 16.492 0.939 -12.309 1.00 81.94 81 TRP A O 1
ATOM 611 N N . SER A 1 82 ? 16.569 -1.239 -12.828 1.00 81.62 82 SER A N 1
ATOM 612 C CA . SER A 1 82 ? 17.648 -1.118 -13.815 1.00 81.62 82 SER A CA 1
ATOM 613 C C . SER A 1 82 ? 17.296 -0.226 -15.011 1.00 81.62 82 SER A C 1
ATOM 615 O O . SER A 1 82 ? 18.200 0.239 -15.696 1.00 81.62 82 SER A O 1
ATOM 617 N N . LEU A 1 83 ? 16.010 0.062 -15.244 1.00 77.88 83 LEU A N 1
ATOM 618 C CA . LEU A 1 83 ? 15.546 0.970 -16.300 1.00 77.88 83 LEU A CA 1
ATOM 619 C C . LEU A 1 83 ? 15.777 2.458 -15.985 1.00 77.88 83 LEU A C 1
ATOM 621 O O . LEU A 1 83 ? 15.655 3.287 -16.880 1.00 77.88 83 LEU A O 1
ATOM 625 N N . VAL A 1 84 ? 16.081 2.802 -14.729 1.00 74.62 84 VAL A N 1
ATOM 626 C CA . VAL A 1 84 ? 16.397 4.180 -14.306 1.00 74.62 84 VAL A CA 1
ATOM 627 C C . VAL A 1 84 ? 17.868 4.516 -14.572 1.00 74.62 84 VAL A C 1
ATOM 629 O O . VAL A 1 84 ? 18.233 5.686 -14.673 1.00 74.62 84 VAL A O 1
ATOM 632 N N . ALA A 1 85 ? 18.721 3.497 -14.712 1.00 76.00 85 ALA A N 1
ATOM 633 C CA . ALA A 1 85 ? 20.120 3.702 -15.046 1.00 76.00 85 ALA A CA 1
ATOM 634 C C . ALA A 1 85 ? 20.247 4.316 -16.454 1.00 76.00 85 ALA A C 1
ATOM 636 O O . ALA A 1 85 ? 19.474 3.950 -17.347 1.00 76.00 85 ALA A O 1
ATOM 637 N N . PRO A 1 86 ? 21.229 5.206 -16.691 1.00 66.31 86 PRO A N 1
ATOM 638 C CA . PRO A 1 86 ? 21.498 5.723 -18.024 1.00 66.31 86 PRO A CA 1
ATOM 639 C C . PRO A 1 86 ? 21.909 4.554 -18.919 1.00 66.31 86 PRO A C 1
ATOM 641 O O . PRO A 1 86 ? 23.033 4.060 -18.850 1.00 66.31 86 PRO A O 1
ATOM 644 N N . THR A 1 87 ? 20.984 4.071 -19.739 1.00 66.44 87 THR A N 1
ATOM 645 C CA . THR A 1 87 ? 21.279 3.067 -20.757 1.00 66.44 87 THR A CA 1
ATOM 646 C C . THR A 1 87 ? 21.312 3.747 -22.119 1.00 66.44 87 THR A C 1
ATOM 648 O O . THR A 1 87 ? 20.630 4.745 -22.330 1.00 66.44 87 THR A O 1
ATOM 651 N N . ALA A 1 88 ? 22.224 3.251 -22.962 1.00 65.94 88 ALA A N 1
ATOM 652 C CA . ALA A 1 88 ? 22.635 3.690 -24.299 1.00 65.94 88 ALA A CA 1
ATOM 653 C C . ALA A 1 88 ? 21.865 4.851 -24.969 1.00 65.94 88 ALA A C 1
ATOM 655 O O . ALA A 1 88 ? 20.643 4.865 -25.039 1.00 65.94 88 ALA A O 1
ATOM 656 N N . SER A 1 89 ? 22.632 5.769 -25.574 1.00 70.25 89 SER A N 1
ATOM 657 C CA . SER A 1 89 ? 22.176 6.946 -26.332 1.00 70.25 89 SER A CA 1
ATOM 658 C C . SER A 1 89 ? 20.872 6.718 -27.117 1.00 70.25 89 SER A C 1
ATOM 660 O O . SER A 1 89 ? 20.876 6.179 -28.225 1.00 70.25 89 SER A O 1
ATOM 662 N N . VAL A 1 90 ? 19.765 7.206 -26.546 1.00 70.25 90 VAL A N 1
ATOM 663 C CA . VAL A 1 90 ? 18.406 7.205 -27.126 1.00 70.25 90 VAL A CA 1
ATOM 664 C C . VAL A 1 90 ? 18.385 7.828 -28.532 1.00 70.25 90 VAL A C 1
ATOM 666 O O . VAL A 1 90 ? 17.555 7.471 -29.361 1.00 70.25 90 VAL A O 1
ATOM 669 N N . SER A 1 91 ? 19.360 8.693 -28.830 1.00 70.56 91 SER A N 1
ATOM 670 C CA . SER A 1 91 ? 19.566 9.362 -30.121 1.00 70.56 91 SER A CA 1
ATOM 671 C C . SER A 1 91 ? 19.710 8.403 -31.316 1.00 70.56 91 SER A C 1
ATOM 673 O O . SER A 1 91 ? 19.406 8.781 -32.443 1.00 70.56 91 SER A O 1
ATOM 675 N N . LYS A 1 92 ? 20.139 7.151 -31.095 1.00 77.06 92 LYS A N 1
ATOM 676 C CA . LYS A 1 92 ? 20.339 6.161 -32.170 1.00 77.06 92 LYS A CA 1
ATOM 677 C C . LYS A 1 92 ? 19.161 5.196 -32.371 1.00 77.06 92 LYS A C 1
ATOM 679 O O . LYS A 1 92 ? 19.255 4.322 -33.228 1.00 77.06 92 LYS A O 1
ATOM 684 N N . MET A 1 93 ? 18.084 5.302 -31.586 1.00 78.56 93 MET A N 1
ATOM 685 C CA . MET A 1 93 ? 16.945 4.380 -31.682 1.00 78.56 93 MET A CA 1
ATOM 686 C C . MET A 1 93 ? 15.992 4.752 -32.821 1.00 78.56 93 MET A C 1
ATOM 688 O O . MET A 1 93 ? 15.633 5.916 -32.998 1.00 78.56 93 MET A O 1
ATOM 692 N N . LEU A 1 94 ? 15.526 3.741 -33.560 1.00 83.62 94 LEU A N 1
ATOM 693 C CA . LEU A 1 94 ? 14.442 3.892 -34.526 1.00 83.62 94 LEU A CA 1
ATOM 694 C C . LEU A 1 94 ? 13.143 4.288 -33.794 1.00 83.62 94 LEU A C 1
ATOM 696 O O . LEU A 1 94 ? 12.944 3.949 -32.628 1.00 83.62 94 LEU A O 1
ATOM 700 N N . HIS A 1 95 ? 12.209 4.960 -34.473 1.00 81.75 95 HIS A N 1
ATOM 701 C CA . HIS A 1 95 ? 10.967 5.446 -33.850 1.00 81.75 95 HIS A CA 1
ATOM 702 C C . HIS A 1 95 ? 10.145 4.347 -33.141 1.00 81.75 95 HIS A C 1
ATOM 704 O O . HIS A 1 95 ? 9.582 4.580 -32.068 1.00 81.75 95 HIS A O 1
ATOM 710 N N . ASN A 1 96 ? 10.090 3.140 -33.711 1.00 83.31 96 ASN A N 1
ATOM 711 C CA . ASN A 1 96 ? 9.383 2.007 -33.104 1.00 83.31 96 ASN A CA 1
ATOM 712 C C . ASN A 1 96 ? 10.100 1.487 -31.848 1.00 83.31 96 ASN A C 1
ATOM 714 O O . ASN A 1 96 ? 9.447 1.189 -30.846 1.00 83.31 96 ASN A O 1
ATOM 718 N N . ASP A 1 97 ? 11.433 1.470 -31.868 1.00 81.81 97 ASP A N 1
ATOM 719 C CA . ASP A 1 97 ? 12.254 1.074 -30.722 1.00 81.81 97 ASP A CA 1
ATOM 720 C C . ASP A 1 97 ? 12.142 2.088 -29.585 1.00 81.81 97 ASP A C 1
ATOM 722 O O . ASP A 1 97 ? 12.110 1.702 -28.419 1.00 81.81 97 ASP A O 1
ATOM 726 N N . LEU A 1 98 ? 11.991 3.375 -29.912 1.00 82.31 98 LEU A N 1
ATOM 727 C CA . LEU A 1 98 ? 11.773 4.434 -28.932 1.00 82.31 98 LEU A CA 1
ATOM 728 C C . LEU A 1 98 ? 10.431 4.276 -28.203 1.00 82.31 98 LEU A C 1
ATOM 730 O O . LEU A 1 98 ? 10.372 4.427 -26.983 1.00 82.31 98 LEU A O 1
ATOM 734 N N . LYS A 1 99 ? 9.353 3.940 -28.925 1.00 84.38 99 LYS A N 1
ATOM 735 C CA . LYS A 1 99 ? 8.036 3.671 -28.317 1.00 84.38 99 LYS A CA 1
ATOM 736 C C . LYS A 1 99 ? 8.084 2.465 -27.382 1.00 84.38 99 LYS A C 1
ATOM 738 O O . LYS A 1 99 ? 7.585 2.541 -26.260 1.00 84.38 99 LYS A O 1
ATOM 743 N N . LEU A 1 100 ? 8.722 1.383 -27.825 1.00 85.00 100 LEU A N 1
ATOM 744 C CA . LEU A 1 100 ? 8.914 0.180 -27.017 1.00 85.00 100 LEU A CA 1
ATOM 745 C C . LEU A 1 100 ? 9.839 0.433 -25.817 1.00 85.00 100 LEU A C 1
ATOM 747 O O . LEU A 1 100 ? 9.657 -0.140 -24.745 1.00 85.00 100 LEU A O 1
ATOM 751 N N . TYR A 1 101 ? 10.847 1.286 -25.980 1.00 84.56 101 TYR A N 1
ATOM 752 C CA . TYR A 1 101 ? 11.705 1.704 -24.884 1.00 84.56 101 TYR A CA 1
ATOM 753 C C . TYR A 1 101 ? 10.913 2.513 -23.861 1.00 84.56 101 TYR A C 1
ATOM 755 O O . TYR A 1 101 ? 10.994 2.202 -22.684 1.00 84.56 101 TYR A O 1
ATOM 763 N N . ALA A 1 102 ? 10.095 3.479 -24.287 1.00 85.19 102 ALA A N 1
ATOM 764 C CA . ALA A 1 102 ? 9.298 4.317 -23.393 1.00 85.19 102 ALA A CA 1
ATOM 765 C C . ALA A 1 102 ? 8.221 3.539 -22.613 1.00 85.19 102 ALA A C 1
ATOM 767 O O . ALA A 1 102 ? 7.887 3.921 -21.488 1.00 85.19 102 ALA A O 1
ATOM 768 N N . SER A 1 103 ? 7.689 2.441 -23.164 1.00 87.06 103 SER A N 1
ATOM 769 C CA . SER A 1 103 ? 6.708 1.613 -22.452 1.00 87.06 103 SER A CA 1
ATOM 770 C C . SER A 1 103 ? 7.325 0.876 -21.257 1.00 87.06 103 SER A C 1
ATOM 772 O O . SER A 1 103 ? 6.705 0.800 -20.201 1.00 87.06 103 SER A O 1
ATOM 774 N N . LYS A 1 104 ? 8.583 0.423 -21.356 1.00 85.44 104 LYS A N 1
ATOM 775 C CA . LYS A 1 104 ? 9.240 -0.368 -20.298 1.00 85.44 104 LYS A CA 1
ATOM 776 C C . LYS A 1 104 ? 9.367 0.383 -18.954 1.00 85.44 104 LYS A C 1
ATOM 778 O O . LYS A 1 104 ? 8.966 -0.182 -17.933 1.00 85.44 104 LYS A O 1
ATOM 783 N N . PRO A 1 105 ? 9.884 1.630 -18.887 1.00 87.50 105 PRO A N 1
ATOM 784 C CA . PRO A 1 105 ? 9.895 2.412 -17.655 1.00 87.50 105 PRO A CA 1
ATOM 785 C C . PRO A 1 105 ? 8.493 2.727 -17.149 1.00 87.50 105 PRO A C 1
ATOM 787 O O . PRO A 1 105 ? 8.282 2.718 -15.942 1.00 87.50 105 PRO A O 1
ATOM 790 N N . ARG A 1 106 ? 7.533 2.980 -18.049 1.00 88.25 106 ARG A N 1
ATOM 791 C CA . ARG A 1 106 ? 6.143 3.269 -17.675 1.00 88.25 106 ARG A CA 1
ATOM 792 C C . ARG A 1 106 ? 5.516 2.095 -16.928 1.00 88.25 106 ARG A C 1
ATOM 794 O O . ARG A 1 106 ? 4.945 2.297 -15.858 1.00 88.25 106 ARG A O 1
ATOM 801 N N . ASP A 1 107 ? 5.681 0.885 -17.449 1.00 89.88 107 ASP A N 1
ATOM 802 C CA . ASP A 1 107 ? 5.167 -0.331 -16.819 1.00 89.88 107 ASP A CA 1
ATOM 803 C C . ASP A 1 107 ? 5.856 -0.584 -15.472 1.00 89.88 107 ASP A C 1
ATOM 805 O O . ASP A 1 107 ? 5.204 -0.864 -14.466 1.00 89.88 107 ASP A O 1
ATOM 809 N N . SER A 1 108 ? 7.178 -0.396 -15.414 1.00 88.88 108 SER A N 1
ATOM 810 C CA . SER A 1 108 ? 7.941 -0.532 -14.168 1.00 88.88 108 SER A CA 1
ATOM 811 C C . SER A 1 108 ? 7.537 0.499 -13.107 1.00 88.88 108 SER A C 1
ATOM 813 O O . SER A 1 108 ? 7.459 0.169 -11.922 1.00 88.88 108 SER A O 1
ATOM 815 N N . LEU A 1 109 ? 7.256 1.738 -13.518 1.00 90.69 109 LEU A N 1
ATOM 816 C CA . LEU A 1 109 ? 6.780 2.803 -12.637 1.00 90.69 109 LEU A CA 1
ATOM 817 C C . LEU A 1 109 ? 5.383 2.489 -12.098 1.00 90.69 109 LEU A C 1
ATOM 819 O O . LEU A 1 109 ? 5.113 2.697 -10.917 1.00 90.69 109 LEU A O 1
ATOM 823 N N . MET A 1 110 ? 4.505 1.959 -12.948 1.00 90.38 110 MET A N 1
ATOM 824 C CA . MET A 1 110 ? 3.170 1.534 -12.543 1.00 90.38 110 MET A CA 1
ATOM 825 C C . MET A 1 110 ? 3.238 0.420 -11.489 1.00 90.38 110 MET A C 1
ATOM 827 O O . MET A 1 110 ? 2.583 0.531 -10.453 1.00 90.38 110 MET A O 1
ATOM 831 N N . LEU A 1 111 ? 4.097 -0.585 -11.693 1.00 90.12 111 LEU A N 1
ATOM 832 C CA . LEU A 1 111 ? 4.370 -1.624 -10.693 1.00 90.12 111 LEU A CA 1
ATOM 833 C C . LEU A 1 111 ? 4.917 -1.026 -9.390 1.00 90.12 111 LEU A C 1
ATOM 835 O O . LEU A 1 111 ? 4.463 -1.380 -8.305 1.00 90.12 111 LEU A O 1
ATOM 839 N N . ALA A 1 112 ? 5.853 -0.075 -9.476 1.00 90.12 112 ALA A N 1
ATOM 840 C CA . ALA A 1 112 ? 6.432 0.560 -8.291 1.00 90.12 112 ALA A CA 1
ATOM 841 C C . ALA A 1 112 ? 5.370 1.321 -7.484 1.00 90.12 112 ALA A C 1
ATOM 843 O O . ALA A 1 112 ? 5.338 1.235 -6.258 1.00 90.12 112 ALA A O 1
ATOM 844 N N . LYS A 1 113 ? 4.451 2.011 -8.169 1.00 91.81 113 LYS A N 1
ATOM 845 C CA . LYS A 1 113 ? 3.319 2.694 -7.537 1.00 91.81 113 LYS A CA 1
ATOM 846 C C . LYS A 1 113 ? 2.398 1.712 -6.808 1.00 91.81 113 LYS A C 1
ATOM 848 O O . LYS A 1 113 ? 1.994 1.993 -5.684 1.00 91.81 113 LYS A O 1
ATOM 853 N N . GLN A 1 114 ? 2.099 0.565 -7.417 1.00 90.44 114 GLN A N 1
ATOM 854 C CA . GLN A 1 114 ? 1.292 -0.480 -6.781 1.00 90.44 114 GLN A CA 1
ATOM 855 C C . GLN A 1 114 ? 1.977 -1.050 -5.533 1.00 90.44 114 GLN A C 1
ATOM 857 O O . GLN A 1 114 ? 1.320 -1.237 -4.512 1.00 90.44 114 GLN A O 1
ATOM 862 N N . HIS A 1 115 ? 3.298 -1.259 -5.582 1.00 89.69 115 HIS A N 1
ATOM 863 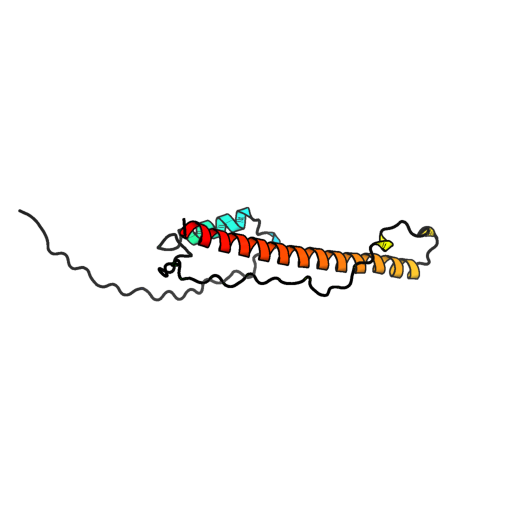C CA . HIS A 1 115 ? 4.087 -1.682 -4.418 1.00 89.69 115 HIS A CA 1
ATOM 864 C C . HIS A 1 115 ? 4.012 -0.682 -3.264 1.00 89.69 115 HIS A C 1
ATOM 866 O O . HIS A 1 115 ? 3.778 -1.084 -2.126 1.00 89.69 115 HIS A O 1
ATOM 872 N N . VAL A 1 116 ? 4.197 0.612 -3.545 1.00 90.44 116 VAL A N 1
ATOM 873 C CA . VAL A 1 116 ? 4.113 1.670 -2.523 1.00 90.44 116 VAL A CA 1
ATOM 874 C C . VAL A 1 116 ? 2.713 1.714 -1.921 1.00 90.44 116 VAL A C 1
ATOM 876 O O . VAL A 1 116 ? 2.573 1.604 -0.709 1.00 90.44 116 VAL A O 1
ATOM 879 N N . GLN A 1 117 ? 1.677 1.741 -2.760 1.00 90.31 117 GLN A N 1
ATOM 880 C CA . GLN A 1 117 ? 0.291 1.760 -2.296 1.00 90.31 117 GLN A CA 1
ATOM 881 C C . GLN A 1 117 ? -0.049 0.529 -1.441 1.00 90.31 117 GLN A C 1
ATOM 883 O O . GLN A 1 117 ? -0.683 0.654 -0.396 1.00 90.31 117 GLN A O 1
ATOM 888 N N . GLY A 1 118 ? 0.398 -0.662 -1.848 1.00 87.81 118 GLY A N 1
ATOM 889 C CA . GLY A 1 118 ? 0.220 -1.882 -1.063 1.00 87.81 118 GLY A CA 1
ATOM 890 C C . GLY A 1 118 ? 0.877 -1.780 0.315 1.00 87.81 118 GLY A C 1
ATOM 891 O O . GLY A 1 118 ? 0.252 -2.105 1.323 1.00 87.81 118 GLY A O 1
ATOM 892 N N . ARG A 1 119 ? 2.109 -1.264 0.384 1.00 87.25 119 ARG A N 1
ATOM 893 C CA . ARG A 1 119 ? 2.813 -1.048 1.657 1.00 87.25 119 ARG A CA 1
ATOM 894 C C . ARG A 1 119 ? 2.109 -0.027 2.543 1.00 87.25 119 ARG A C 1
ATOM 896 O O . ARG A 1 119 ? 1.943 -0.304 3.726 1.00 87.25 119 ARG A O 1
ATOM 903 N N . ASP A 1 120 ? 1.647 1.082 1.978 1.00 88.94 120 ASP A N 1
ATOM 904 C CA . ASP A 1 120 ? 0.943 2.124 2.729 1.00 88.94 120 ASP A CA 1
ATOM 905 C C . ASP A 1 120 ? -0.316 1.562 3.396 1.00 88.94 120 ASP A C 1
ATOM 907 O O . ASP A 1 120 ? -0.530 1.777 4.586 1.00 88.94 120 ASP A O 1
ATOM 911 N N . THR A 1 121 ? -1.093 0.742 2.679 1.00 86.69 121 THR A N 1
ATOM 912 C CA . THR A 1 121 ? -2.292 0.106 3.257 1.00 86.69 121 THR A CA 1
ATOM 913 C C . THR A 1 121 ? -1.974 -0.890 4.377 1.00 86.69 121 THR A C 1
ATOM 915 O O . THR A 1 121 ? -2.733 -1.002 5.341 1.00 86.69 121 THR A O 1
ATOM 918 N N . ILE A 1 122 ? -0.849 -1.612 4.290 1.00 85.88 122 ILE A N 1
ATOM 919 C CA . ILE A 1 122 ? -0.400 -2.527 5.351 1.00 85.88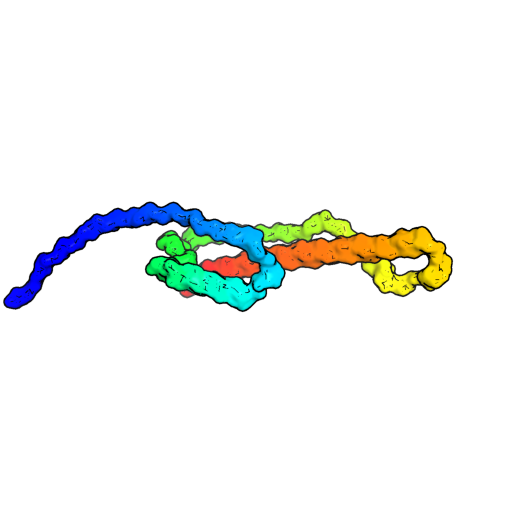 122 ILE A CA 1
ATOM 920 C C . ILE A 1 122 ? 0.031 -1.733 6.587 1.00 85.88 122 ILE A C 1
ATOM 922 O O . ILE A 1 122 ? -0.357 -2.081 7.701 1.00 85.88 122 ILE A O 1
ATOM 926 N N . ILE A 1 123 ? 0.802 -0.661 6.391 1.00 86.62 123 ILE A N 1
ATOM 927 C CA . ILE A 1 123 ? 1.269 0.221 7.467 1.00 86.62 123 ILE A CA 1
ATOM 928 C C . ILE A 1 123 ? 0.080 0.890 8.160 1.00 86.62 123 ILE A C 1
ATOM 930 O O . ILE A 1 123 ? 0.008 0.895 9.386 1.00 86.62 123 ILE A O 1
ATOM 934 N N . GLU A 1 124 ? -0.883 1.398 7.391 1.00 89.50 124 GLU A N 1
ATOM 935 C CA . GLU A 1 124 ? -2.115 1.982 7.922 1.00 89.50 124 GLU A CA 1
ATOM 936 C C . GLU A 1 124 ? -2.896 0.966 8.767 1.00 89.50 124 GLU A C 1
ATOM 938 O O . GLU A 1 124 ? -3.290 1.269 9.894 1.00 89.50 124 GLU A O 1
ATOM 943 N N . GLY A 1 125 ? -3.046 -0.269 8.275 1.00 86.31 125 GLY A N 1
ATOM 944 C CA . GLY A 1 125 ? -3.674 -1.352 9.030 1.00 86.31 125 GLY A CA 1
ATOM 945 C C . GLY A 1 125 ? -2.941 -1.683 10.335 1.00 86.31 125 GLY A C 1
ATOM 946 O O . GLY A 1 125 ? -3.586 -1.888 11.366 1.00 86.31 125 GLY A O 1
ATOM 947 N N . ALA A 1 126 ? -1.606 -1.695 10.316 1.00 85.88 126 ALA A N 1
ATOM 948 C CA . ALA A 1 126 ? -0.788 -1.932 11.503 1.00 85.88 126 ALA A CA 1
ATOM 949 C C . ALA A 1 126 ? -0.925 -0.796 12.531 1.00 85.88 126 ALA A C 1
ATOM 951 O O . ALA A 1 126 ? -1.121 -1.057 13.717 1.00 85.88 126 ALA A O 1
ATOM 952 N N . HIS A 1 127 ? -0.898 0.465 12.092 1.00 87.19 127 HIS A N 1
ATOM 953 C CA . HIS A 1 127 ? -1.119 1.613 12.973 1.00 87.19 127 HIS A CA 1
ATOM 954 C C . HIS A 1 127 ? -2.525 1.613 13.583 1.00 87.19 127 HIS A C 1
ATOM 956 O O . HIS A 1 127 ? -2.666 1.839 14.784 1.00 87.19 127 HIS A O 1
ATOM 962 N N . ALA A 1 128 ? -3.560 1.303 12.797 1.00 85.44 128 ALA A N 1
ATOM 963 C CA . ALA A 1 128 ? -4.922 1.179 13.312 1.00 85.44 128 ALA A CA 1
ATOM 964 C C . ALA A 1 128 ? -5.020 0.103 14.409 1.00 85.44 128 ALA A C 1
ATOM 966 O O . ALA A 1 128 ? -5.668 0.317 15.433 1.00 85.44 128 ALA A O 1
ATOM 967 N N . GLN A 1 129 ? -4.333 -1.032 14.236 1.00 84.06 129 GLN A N 1
ATOM 968 C CA . GLN A 1 129 ? -4.266 -2.077 15.261 1.00 84.06 129 GLN A CA 1
ATOM 969 C C . GLN A 1 129 ? -3.545 -1.614 16.532 1.00 84.06 129 GLN A C 1
ATOM 971 O O . GLN A 1 129 ? -4.019 -1.931 17.621 1.00 84.06 129 GLN A O 1
ATOM 976 N N . LEU A 1 130 ? -2.448 -0.858 16.418 1.00 85.00 130 LEU A N 1
ATOM 977 C CA . LEU A 1 130 ? -1.734 -0.315 17.581 1.00 85.00 130 LEU A CA 1
ATOM 978 C C . LEU A 1 130 ? -2.616 0.626 18.406 1.00 85.00 130 LEU A C 1
ATOM 980 O O . LEU A 1 130 ? -2.665 0.493 19.623 1.00 85.00 130 LEU A O 1
ATOM 984 N N . VAL A 1 131 ? -3.364 1.520 17.752 1.00 83.94 131 VAL A N 1
ATOM 985 C CA . VAL A 1 131 ? -4.306 2.421 18.438 1.00 83.94 131 VAL A CA 1
ATOM 986 C C . VAL A 1 131 ? -5.391 1.629 19.167 1.00 83.94 131 VAL A C 1
ATOM 988 O O . VAL A 1 131 ? -5.725 1.937 20.308 1.00 83.94 131 VAL A O 1
ATOM 991 N N . ILE A 1 132 ? -5.929 0.581 18.536 1.00 80.19 132 ILE A N 1
ATOM 992 C CA . ILE A 1 132 ? -6.913 -0.293 19.183 1.00 80.19 132 ILE A CA 1
ATOM 993 C C . ILE A 1 132 ? -6.288 -0.984 20.397 1.00 80.19 132 ILE A C 1
ATOM 995 O O . ILE A 1 132 ? -6.910 -1.010 21.449 1.00 80.19 132 ILE A O 1
ATOM 999 N N . GLN A 1 133 ? -5.073 -1.520 20.291 1.00 77.94 133 GLN A N 1
ATOM 1000 C CA . GLN A 1 133 ? -4.411 -2.166 21.428 1.00 77.94 133 GLN A CA 1
ATOM 1001 C C . GLN A 1 133 ? -4.176 -1.189 22.586 1.00 77.94 133 GLN A C 1
ATOM 1003 O O . GLN A 1 133 ? -4.497 -1.531 23.723 1.00 77.94 133 GLN A O 1
ATOM 1008 N N . ASP A 1 134 ? -3.711 0.026 22.290 1.00 78.75 134 ASP A N 1
ATOM 1009 C CA . ASP A 1 134 ? -3.437 1.070 23.282 1.00 78.75 134 ASP A CA 1
ATOM 1010 C C . ASP A 1 134 ? -4.680 1.429 24.120 1.00 78.75 134 ASP A C 1
ATOM 1012 O O . ASP A 1 134 ? -4.648 1.432 25.354 1.00 78.75 134 ASP A O 1
ATOM 1016 N N . VAL A 1 135 ? -5.829 1.613 23.458 1.00 76.38 135 VAL A N 1
ATOM 1017 C CA . VAL A 1 135 ? -7.115 1.902 24.121 1.00 76.38 135 VAL A CA 1
ATOM 1018 C C . VAL A 1 135 ? -7.504 0.814 25.128 1.00 76.38 135 VAL A C 1
ATOM 1020 O O . VAL A 1 135 ? -8.072 1.110 26.181 1.00 76.38 135 VAL A O 1
ATOM 1023 N N . PHE A 1 136 ? -7.208 -0.452 24.831 1.00 67.44 136 PHE A N 1
ATOM 1024 C CA . PHE A 1 136 ? -7.524 -1.559 25.732 1.00 67.44 136 PHE A CA 1
ATOM 1025 C C . PHE A 1 136 ? -6.496 -1.715 26.861 1.00 67.44 136 PHE A C 1
ATOM 1027 O O . PHE A 1 136 ? -6.876 -2.149 27.950 1.00 67.44 136 PHE A O 1
ATOM 1034 N N . THR A 1 137 ? -5.228 -1.344 26.652 1.00 65.75 137 THR A N 1
ATOM 1035 C CA . THR A 1 137 ? -4.206 -1.363 27.712 1.00 65.75 137 THR A CA 1
ATOM 1036 C C . THR A 1 137 ? -4.407 -0.259 28.747 1.00 65.75 137 THR A C 1
ATOM 1038 O O . THR A 1 137 ? -4.233 -0.522 29.934 1.00 65.75 137 THR A O 1
ATOM 1041 N N . ILE A 1 138 ? -4.875 0.931 28.347 1.00 59.69 138 ILE A N 1
ATOM 1042 C CA . ILE A 1 138 ? -5.155 2.053 29.269 1.00 59.69 138 ILE A CA 1
ATOM 1043 C C . ILE A 1 138 ? -6.248 1.706 30.295 1.00 59.69 138 ILE A C 1
ATOM 1045 O O . ILE A 1 138 ? -6.263 2.241 31.397 1.00 59.69 138 ILE A O 1
ATOM 1049 N N . LYS A 1 139 ? -7.163 0.787 29.970 1.00 53.53 139 LYS A N 1
ATOM 1050 C CA . LYS A 1 139 ? -8.250 0.391 30.876 1.00 53.53 139 LYS A CA 1
ATOM 1051 C C . LYS A 1 139 ? -7.819 -0.578 31.992 1.00 53.53 139 LYS A C 1
ATOM 1053 O O . LYS A 1 139 ? -8.576 -0.779 32.939 1.00 53.53 139 LYS A O 1
ATOM 1058 N N . GLN A 1 140 ? -6.656 -1.215 31.868 1.00 50.69 140 GLN A N 1
ATOM 1059 C CA . GLN A 1 140 ? -6.181 -2.231 32.818 1.00 50.69 140 GLN A CA 1
ATOM 1060 C C . GLN A 1 140 ? -5.152 -1.691 33.831 1.00 50.69 140 GLN A C 1
ATOM 1062 O O . GLN A 1 140 ? -4.647 -2.479 34.630 1.00 50.69 140 GLN A O 1
ATOM 1067 N N . GLY A 1 141 ? -4.846 -0.388 33.796 1.00 45.09 141 GLY A N 1
ATOM 1068 C CA . GLY A 1 141 ? -3.950 0.306 34.732 1.00 45.09 141 GLY A CA 1
ATOM 1069 C C . GLY A 1 141 ? -4.692 1.192 35.721 1.00 45.09 141 GLY A C 1
ATOM 1070 O O . GLY A 1 141 ? -5.704 1.805 35.312 1.00 45.09 141 GLY A O 1
#